Protein AF-A0A2T0M554-F1 (afdb_monomer)

Foldseek 3Di:
DDDPPDDDDPQDPVSVVVVVVVVVVVVVVVVLLVVLCVVDVVSPPDDDDPVCVVVVSVVSVVVVVVVVVVVVVVVCCVVVVD

Mean predicted aligned error: 12.5 Å

pLDDT: mean 73.06, std 10.74, range [35.84, 88.06]

Secondary structure (DSSP, 8-state):
------------HHHHHHHHHHHHHHHHHHHHHHHHHHH-GGGGG----HHHHHHHHHHHHHHHHHHHHHHHHHHHHHHH--

Solvent-accessible surface area (backbone atoms only — not comparable to full-atom values): 4968 Å² total; per-residue (Å²): 132,86,84,75,82,73,76,84,68,83,69,50,71,67,53,50,52,51,51,50,52,52,50,53,54,46,52,55,51,52,53,54,49,50,53,50,36,70,75,35,69,76,53,72,76,66,82,64,61,79,82,55,44,57,59,52,51,52,52,52,50,54,51,50,51,53,53,49,51,49,52,52,51,54,49,49,48,72,72,64,68,124

Organism: NCBI:txid1291556

Structure (mmCIF, N/CA/C/O backbone):
data_AF-A0A2T0M554-F1
#
_entry.id   AF-A0A2T0M554-F1
#
loop_
_atom_site.group_PDB
_atom_site.id
_atom_site.type_symbol
_atom_site.label_atom_id
_atom_site.label_alt_id
_atom_site.label_comp_id
_atom_site.label_asym_id
_atom_site.label_entity_id
_atom_site.label_seq_id
_atom_site.pdbx_PDB_ins_code
_atom_site.Cartn_x
_atom_site.Cartn_y
_atom_site.Cartn_z
_atom_site.occupancy
_atom_site.B_iso_or_equiv
_atom_site.auth_seq_id
_atom_site.auth_comp_id
_atom_site.auth_asym_id
_atom_site.auth_atom_id
_atom_site.pdbx_PDB_model_num
ATOM 1 N N . MET A 1 1 ? -16.356 27.985 -1.857 1.00 35.84 1 MET A N 1
ATOM 2 C CA . MET A 1 1 ? -17.249 27.964 -0.677 1.00 35.84 1 MET A CA 1
ATOM 3 C C . MET A 1 1 ? -16.500 27.319 0.486 1.00 35.84 1 MET A C 1
ATOM 5 O O . MET A 1 1 ? -16.093 26.173 0.322 1.00 35.84 1 MET A O 1
ATOM 9 N N . PRO A 1 2 ? -16.245 28.006 1.611 1.00 51.59 2 PRO A 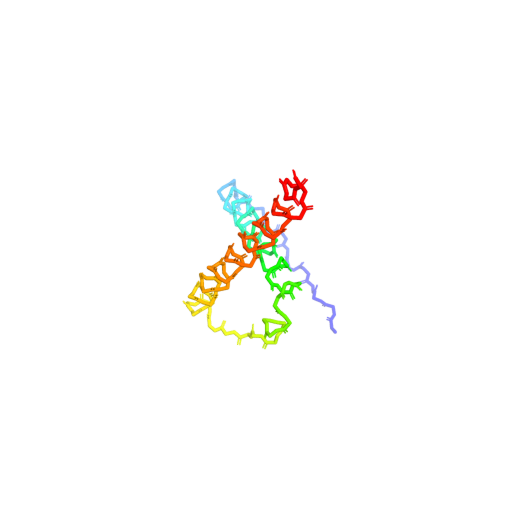N 1
ATOM 10 C CA . PRO A 1 2 ? -15.637 27.369 2.777 1.00 51.59 2 PRO A CA 1
ATOM 11 C C . PRO A 1 2 ? -16.659 26.446 3.461 1.00 51.59 2 PRO A C 1
ATOM 13 O O . PRO A 1 2 ? -17.774 26.859 3.772 1.00 51.59 2 PRO A O 1
ATOM 16 N N . VAL A 1 3 ? -16.293 25.179 3.673 1.00 62.84 3 VAL A N 1
ATOM 17 C CA . VAL A 1 3 ? -17.125 24.208 4.399 1.00 62.84 3 VAL A CA 1
ATOM 18 C C . VAL A 1 3 ? -17.132 24.581 5.881 1.00 62.84 3 VAL A C 1
ATOM 20 O O . VAL A 1 3 ? -16.131 24.431 6.581 1.00 62.84 3 VAL A O 1
ATOM 23 N N . GLN A 1 4 ? -18.272 25.076 6.362 1.00 55.84 4 GLN A N 1
ATOM 24 C CA . GLN A 1 4 ? -18.517 25.324 7.778 1.00 55.84 4 GLN A CA 1
ATOM 25 C C . GLN A 1 4 ? -18.519 23.985 8.527 1.00 55.84 4 GLN A C 1
ATOM 27 O O . GLN A 1 4 ? -19.356 23.119 8.259 1.00 55.84 4 GLN A O 1
ATOM 32 N N . LYS A 1 5 ? -17.584 23.796 9.469 1.00 59.44 5 LYS A N 1
ATOM 33 C CA . LYS A 1 5 ? -17.620 22.652 10.389 1.00 59.44 5 LYS A CA 1
ATOM 34 C C . LYS A 1 5 ? -18.822 22.826 11.316 1.00 59.44 5 LYS A C 1
ATOM 36 O O . LYS A 1 5 ? -18.739 23.529 12.319 1.00 59.44 5 LYS A O 1
ATOM 41 N N . ARG A 1 6 ? -19.957 22.228 10.942 1.00 53.19 6 ARG A N 1
ATOM 42 C CA . ARG A 1 6 ? -21.131 22.126 11.819 1.00 53.19 6 ARG A CA 1
ATOM 43 C C . ARG A 1 6 ? -20.711 21.395 13.095 1.00 53.19 6 ARG A C 1
ATOM 45 O O . ARG A 1 6 ? -19.905 20.470 13.021 1.00 53.19 6 ARG A O 1
ATOM 52 N N . GLY A 1 7 ? -21.192 21.907 14.228 1.00 52.94 7 GLY A N 1
ATOM 53 C CA . GLY A 1 7 ? -20.654 21.701 15.572 1.00 52.94 7 GLY A CA 1
ATOM 54 C C . GLY A 1 7 ? -20.145 20.291 15.857 1.00 52.94 7 GLY A C 1
ATOM 55 O O . GLY A 1 7 ? -20.784 19.299 15.515 1.00 52.94 7 GLY A O 1
ATOM 56 N N . GLN A 1 8 ? -18.980 20.221 16.501 1.00 57.47 8 GLN A N 1
ATOM 57 C CA . GLN A 1 8 ? -18.457 18.985 17.070 1.00 57.47 8 GLN A CA 1
ATOM 58 C C . GLN A 1 8 ? -19.429 18.511 18.154 1.00 57.47 8 GLN A C 1
ATOM 60 O O . GLN A 1 8 ? -19.324 18.908 19.312 1.00 57.47 8 GLN A O 1
ATOM 65 N N . ALA A 1 9 ? -20.396 17.676 17.774 1.00 63.97 9 ALA A N 1
ATOM 66 C CA . ALA A 1 9 ? -21.069 16.821 18.733 1.00 63.97 9 ALA A CA 1
ATOM 67 C C . ALA A 1 9 ? -19.970 16.057 19.483 1.00 63.97 9 ALA A C 1
ATOM 69 O O . ALA A 1 9 ? -19.071 15.503 18.843 1.00 63.97 9 ALA A O 1
ATOM 70 N N . ARG A 1 10 ? -19.995 16.098 20.822 1.00 59.72 10 ARG A N 1
ATOM 71 C CA . ARG A 1 10 ? -19.070 15.336 21.672 1.00 59.72 10 ARG A CA 1
ATOM 72 C C . ARG A 1 10 ? -19.143 13.880 21.214 1.00 59.72 10 ARG A C 1
ATOM 74 O O . AR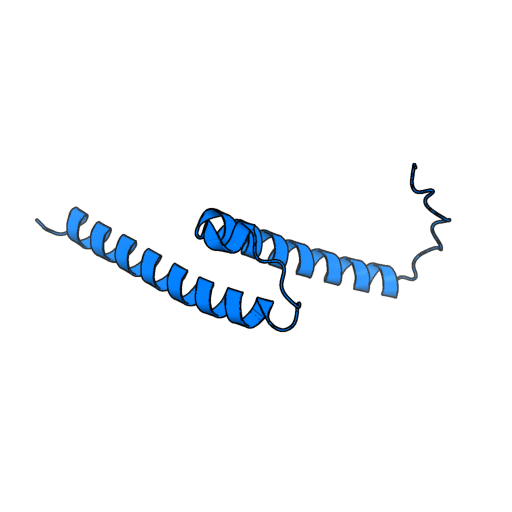G A 1 10 ? -20.175 13.240 21.391 1.00 59.72 10 ARG A O 1
ATOM 81 N N . LEU A 1 11 ? -18.091 13.411 20.547 1.00 64.31 11 LEU A N 1
ATOM 82 C CA . LEU A 1 11 ? -17.999 12.035 20.082 1.00 64.31 11 LEU A CA 1
ATOM 83 C C . LEU A 1 11 ? -18.059 11.142 21.324 1.00 64.31 11 LEU A C 1
ATOM 85 O O . LEU A 1 11 ? -17.285 11.348 22.259 1.00 64.31 11 LEU A O 1
ATOM 89 N N . SER A 1 12 ? -18.988 10.186 21.345 1.00 73.81 12 SER A N 1
ATOM 90 C CA . SER A 1 12 ? -18.980 9.135 22.368 1.00 73.81 12 SER A CA 1
ATOM 91 C C . SER A 1 12 ? -17.638 8.390 22.321 1.00 73.81 12 SER A C 1
ATOM 93 O O . SER A 1 12 ? -16.990 8.353 21.268 1.00 73.81 12 SER A O 1
ATOM 95 N N . ASP A 1 13 ? -17.222 7.777 23.428 1.00 78.38 13 ASP A N 1
ATOM 96 C CA . ASP A 1 13 ? -15.980 6.993 23.499 1.00 78.38 13 ASP A CA 1
ATOM 97 C C . ASP A 1 13 ? -15.925 5.913 22.396 1.00 78.38 13 ASP A C 1
ATOM 99 O O . ASP A 1 13 ? -14.923 5.766 21.691 1.00 78.38 13 ASP A O 1
ATOM 103 N N . ASP A 1 14 ? -17.073 5.293 22.100 1.00 78.44 14 ASP A N 1
ATOM 104 C CA . ASP A 1 14 ? -17.242 4.335 21.001 1.00 78.44 14 ASP A CA 1
ATOM 105 C C . ASP A 1 14 ? -16.952 4.947 19.624 1.00 78.44 14 ASP A C 1
ATOM 107 O O . ASP A 1 14 ? -16.322 4.328 18.763 1.00 78.44 14 ASP A O 1
ATOM 111 N N . GLN A 1 15 ? -17.376 6.193 19.400 1.00 80.00 15 GLN A N 1
ATOM 112 C CA . GLN A 1 15 ? -17.129 6.897 18.142 1.00 80.00 15 GLN A CA 1
ATOM 113 C C . GLN A 1 15 ? -15.659 7.305 18.020 1.00 80.00 15 GLN A C 1
ATOM 115 O O . GLN A 1 15 ? -15.112 7.315 16.914 1.00 80.00 15 GLN A O 1
ATOM 120 N N . HIS A 1 16 ? -14.999 7.629 19.133 1.00 81.62 16 HIS A N 1
ATOM 121 C CA . HIS A 1 16 ? -13.559 7.868 19.159 1.00 81.62 16 HIS A CA 1
ATOM 122 C C . HIS A 1 16 ? -12.779 6.599 18.819 1.00 81.62 16 HIS A C 1
ATOM 124 O O . HIS A 1 16 ? -11.905 6.636 17.947 1.00 81.62 16 HIS A O 1
ATOM 130 N N . THR A 1 17 ? -13.138 5.477 19.438 1.00 84.12 17 THR A N 1
ATOM 131 C CA . THR A 1 17 ? -12.528 4.170 19.190 1.00 84.12 17 THR A CA 1
ATOM 132 C C . THR A 1 17 ? -12.739 3.726 17.744 1.00 84.12 17 THR A C 1
ATOM 134 O O . THR A 1 17 ? -11.768 3.420 17.046 1.00 84.12 17 THR A O 1
ATOM 137 N N . TYR A 1 18 ? -13.969 3.811 17.234 1.00 84.69 18 TYR A N 1
ATOM 138 C CA . TYR A 1 18 ? -14.283 3.498 15.841 1.00 84.69 18 TYR A CA 1
ATOM 139 C C . TYR A 1 18 ? -13.484 4.361 14.856 1.00 84.69 18 TYR A C 1
ATOM 141 O O . TYR A 1 18 ? -12.851 3.846 13.933 1.00 84.69 18 TYR A O 1
ATOM 149 N N . ASN A 1 19 ? -13.438 5.680 15.070 1.00 85.75 19 ASN A N 1
ATOM 150 C CA . ASN A 1 19 ? -12.680 6.581 14.203 1.00 85.75 19 ASN A CA 1
ATOM 151 C C . ASN A 1 19 ? -11.170 6.327 14.266 1.00 85.75 19 ASN A C 1
ATOM 153 O O . ASN A 1 19 ? -10.483 6.501 13.257 1.00 85.75 19 ASN A O 1
ATOM 157 N N . LYS A 1 20 ? -10.641 5.916 15.423 1.00 86.50 20 LYS A N 1
ATOM 158 C CA . LYS A 1 20 ? -9.228 5.556 15.583 1.00 86.50 20 LYS A CA 1
ATOM 159 C C . LYS A 1 20 ? -8.884 4.314 14.762 1.00 86.50 20 LYS A C 1
ATOM 161 O O . LYS A 1 20 ? -7.913 4.346 14.008 1.00 86.50 20 LYS A O 1
ATOM 166 N N . VAL A 1 21 ? -9.714 3.272 14.839 1.00 88.06 21 VAL A N 1
ATOM 167 C CA . VAL A 1 21 ? -9.561 2.051 14.029 1.00 88.06 21 VAL A CA 1
ATOM 168 C C . VAL A 1 21 ? -9.683 2.370 12.540 1.00 88.06 21 VAL A C 1
ATOM 170 O O . VAL A 1 21 ? -8.814 1.997 11.753 1.00 88.06 21 VAL A O 1
ATOM 173 N N . LEU A 1 22 ? -10.703 3.138 12.151 1.00 85.50 22 LEU A N 1
ATOM 174 C CA . LEU A 1 22 ? -10.923 3.533 10.761 1.00 85.50 22 LEU A CA 1
ATOM 175 C C . LEU A 1 22 ? -9.739 4.326 10.190 1.00 85.50 22 LEU A C 1
ATOM 177 O O . LEU A 1 22 ? -9.337 4.102 9.050 1.00 85.50 22 LEU A O 1
ATOM 181 N N . ARG A 1 23 ? -9.159 5.244 10.972 1.00 80.69 23 ARG A N 1
ATOM 182 C CA . ARG A 1 23 ? -7.964 6.005 10.578 1.00 80.69 23 ARG A CA 1
ATOM 183 C C . ARG A 1 23 ? -6.739 5.112 10.418 1.00 80.69 23 ARG A C 1
ATOM 185 O O . ARG A 1 23 ? -6.014 5.284 9.444 1.00 80.69 23 ARG A O 1
ATOM 192 N N . GLY A 1 24 ? -6.531 4.160 11.328 1.00 82.88 24 GLY A N 1
ATOM 193 C CA . GLY A 1 24 ? -5.447 3.181 11.217 1.00 82.88 24 GLY A CA 1
ATOM 194 C C . GLY A 1 24 ? -5.567 2.341 9.945 1.00 82.88 24 GLY A C 1
ATOM 195 O O . GLY A 1 24 ? -4.614 2.242 9.176 1.00 82.88 24 GLY A O 1
ATOM 196 N N . LEU A 1 25 ? -6.769 1.827 9.666 1.00 83.19 25 LEU A N 1
ATOM 197 C CA . LEU A 1 25 ? -7.046 1.056 8.455 1.00 83.19 25 LEU A CA 1
ATOM 198 C C . LEU A 1 25 ? -6.830 1.884 7.178 1.00 83.19 25 LEU A C 1
ATOM 200 O O . LEU A 1 25 ? -6.231 1.396 6.220 1.00 83.19 25 LEU A O 1
ATOM 204 N N . ARG A 1 26 ? -7.272 3.149 7.167 1.00 79.50 26 ARG A N 1
ATOM 205 C CA . ARG A 1 26 ? -7.037 4.059 6.035 1.00 79.50 26 ARG A CA 1
ATOM 206 C C . ARG A 1 26 ? -5.557 4.333 5.813 1.00 79.50 26 ARG A C 1
ATOM 208 O O . ARG A 1 26 ? -5.132 4.264 4.672 1.00 79.50 26 ARG A O 1
ATOM 215 N N . GLY A 1 27 ? -4.779 4.569 6.870 1.00 80.06 27 GLY A N 1
ATOM 216 C CA . GLY A 1 27 ? -3.339 4.810 6.742 1.00 80.06 27 GLY A CA 1
ATOM 217 C C . GLY A 1 27 ? -2.600 3.634 6.094 1.00 80.06 27 GLY A C 1
ATOM 218 O O . GLY A 1 27 ? -1.777 3.836 5.205 1.00 80.06 27 GLY A O 1
ATOM 219 N N . VAL A 1 28 ? -2.950 2.398 6.467 1.00 77.25 28 VAL A N 1
ATOM 220 C CA . VAL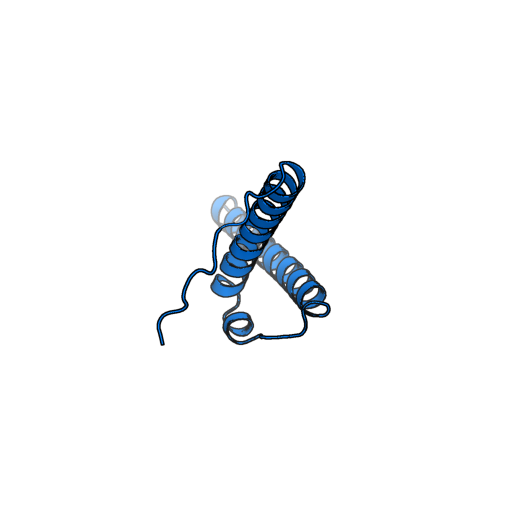 A 1 28 ? -2.399 1.188 5.830 1.00 77.25 28 VAL A CA 1
ATOM 221 C C . VAL A 1 28 ? -2.824 1.091 4.361 1.00 77.25 28 VAL A C 1
ATOM 223 O O . VAL A 1 28 ? -1.994 0.815 3.495 1.00 77.25 28 VAL A O 1
ATOM 226 N N . GLY A 1 29 ? -4.097 1.364 4.060 1.00 75.88 29 GLY A N 1
ATOM 227 C CA . GLY A 1 29 ? -4.610 1.360 2.687 1.00 75.88 29 GLY A CA 1
ATOM 228 C C . GLY A 1 29 ? -3.974 2.432 1.795 1.00 75.88 29 GLY A C 1
ATOM 229 O O . GLY A 1 29 ? -3.599 2.148 0.660 1.00 75.88 29 GLY A O 1
ATOM 230 N N . GLU A 1 30 ? -3.802 3.650 2.309 1.00 81.00 30 GLU A N 1
ATOM 231 C CA . GLU A 1 30 ? -3.146 4.764 1.617 1.00 81.00 30 GLU A C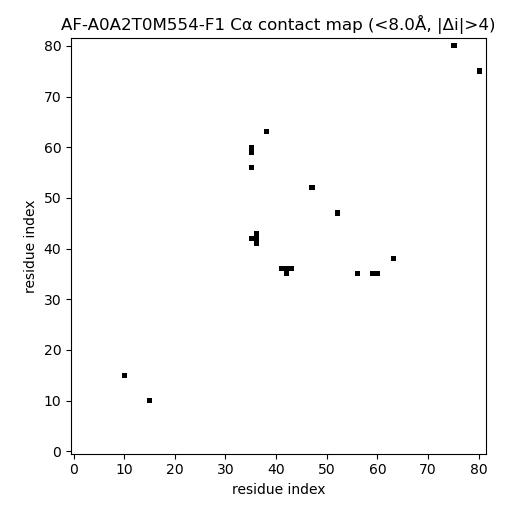A 1
ATOM 232 C C . GLU A 1 30 ? -1.667 4.462 1.355 1.00 81.00 30 GLU A C 1
ATOM 234 O O . GLU A 1 30 ? -1.193 4.688 0.243 1.00 81.00 30 GLU A O 1
ATOM 239 N N . GLY A 1 31 ? -0.959 3.886 2.333 1.00 78.38 31 GLY A N 1
ATOM 240 C CA . GLY A 1 31 ? 0.437 3.471 2.182 1.00 78.38 31 GLY A CA 1
ATOM 241 C C . GLY A 1 31 ? 0.623 2.381 1.123 1.00 78.38 31 GLY A C 1
ATOM 242 O O . GLY A 1 31 ? 1.478 2.50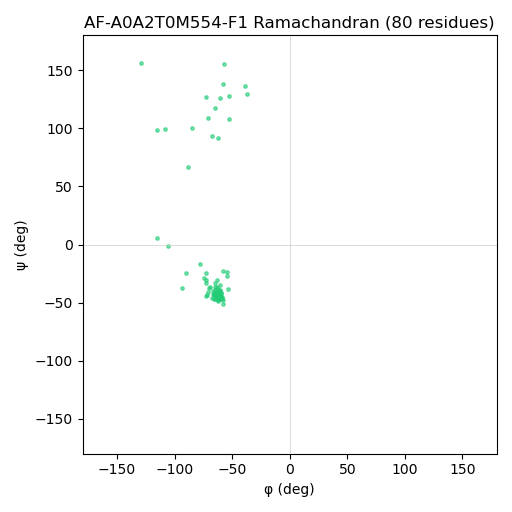7 0.246 1.00 78.38 31 GLY A O 1
ATOM 243 N N . ALA A 1 32 ? -0.223 1.346 1.140 1.00 76.88 32 ALA A N 1
ATOM 244 C CA . ALA A 1 32 ? -0.217 0.309 0.109 1.00 76.88 32 ALA A CA 1
ATOM 245 C C . ALA A 1 32 ? -0.543 0.884 -1.280 1.00 76.88 32 ALA A C 1
ATOM 247 O O . ALA A 1 32 ? 0.114 0.550 -2.266 1.00 76.88 32 ALA A O 1
ATOM 248 N N . ASN A 1 33 ? -1.517 1.795 -1.364 1.00 77.50 33 ASN A N 1
ATOM 249 C CA . ASN A 1 33 ? -1.868 2.455 -2.617 1.00 77.50 33 ASN A CA 1
ATOM 250 C C . ASN A 1 33 ? -0.729 3.340 -3.144 1.00 77.50 33 ASN A C 1
ATOM 252 O O . ASN A 1 33 ? -0.470 3.346 -4.345 1.00 77.50 33 ASN A O 1
ATOM 256 N N . ALA A 1 34 ? -0.022 4.057 -2.267 1.00 80.75 34 ALA A N 1
ATOM 257 C CA . ALA A 1 34 ? 1.133 4.863 -2.646 1.00 80.75 34 ALA A CA 1
ATOM 258 C C . ALA A 1 34 ? 2.246 3.992 -3.243 1.00 80.75 34 ALA A C 1
ATOM 260 O O . ALA A 1 34 ? 2.737 4.306 -4.326 1.00 80.75 34 ALA A O 1
ATOM 261 N N . LEU A 1 35 ? 2.576 2.866 -2.599 1.00 81.19 35 LEU A N 1
ATOM 262 C CA . LEU A 1 35 ? 3.572 1.916 -3.102 1.00 81.19 35 LEU A CA 1
ATOM 263 C C . LEU A 1 35 ? 3.190 1.397 -4.496 1.00 81.19 35 LEU A C 1
ATOM 265 O O . LEU A 1 35 ? 3.963 1.521 -5.440 1.00 81.19 35 LEU A O 1
ATOM 269 N N . LEU A 1 36 ? 1.958 0.908 -4.652 1.00 80.50 36 LEU A N 1
ATOM 270 C CA . LEU A 1 36 ? 1.467 0.381 -5.927 1.00 80.50 36 LEU A CA 1
ATOM 271 C C . LEU A 1 36 ? 1.406 1.439 -7.031 1.00 80.50 36 LEU A C 1
ATOM 273 O O . LEU A 1 36 ? 1.673 1.140 -8.189 1.00 80.50 36 LEU A O 1
ATOM 277 N N . THR A 1 37 ? 1.061 2.676 -6.688 1.00 78.00 37 THR A N 1
ATOM 278 C CA . THR A 1 37 ? 0.965 3.789 -7.640 1.00 78.00 37 THR A CA 1
ATOM 279 C C . THR A 1 37 ? 2.345 4.271 -8.102 1.00 78.00 37 THR A C 1
ATOM 281 O O . THR A 1 37 ? 2.482 4.739 -9.237 1.00 78.00 37 THR A O 1
ATOM 284 N N . VAL A 1 38 ? 3.364 4.154 -7.242 1.00 81.69 38 VAL A N 1
ATOM 285 C CA . VAL A 1 38 ? 4.770 4.417 -7.584 1.00 81.69 38 VAL A CA 1
ATOM 286 C C . VAL A 1 38 ? 5.323 3.309 -8.481 1.00 81.69 38 VAL A C 1
ATOM 288 O O . VAL A 1 38 ? 5.957 3.624 -9.485 1.00 81.69 38 VAL A O 1
ATOM 291 N N . THR A 1 39 ? 5.039 2.039 -8.178 1.00 77.00 39 THR A N 1
ATOM 292 C CA . THR A 1 39 ? 5.510 0.899 -8.983 1.00 77.00 39 THR A CA 1
ATOM 293 C C . THR A 1 39 ? 4.772 0.791 -10.322 1.00 77.00 39 THR A C 1
ATOM 295 O O . THR A 1 39 ? 5.390 0.630 -11.371 1.00 77.00 39 THR A O 1
ATOM 298 N N . PHE A 1 40 ? 3.446 0.949 -10.331 1.00 76.88 40 PHE A N 1
ATOM 299 C CA . PHE A 1 40 ? 2.616 0.776 -11.522 1.00 76.88 40 PHE A CA 1
ATOM 300 C C . PHE A 1 40 ? 1.958 2.092 -11.943 1.00 76.88 40 PHE A C 1
ATOM 302 O O . PHE A 1 40 ? 0.874 2.462 -11.484 1.00 76.88 40 PHE A O 1
ATOM 309 N N . LYS A 1 41 ? 2.556 2.769 -12.933 1.00 79.94 41 LYS A N 1
ATOM 310 C CA . LYS A 1 41 ? 2.016 4.010 -13.527 1.00 79.94 41 LYS A CA 1
ATOM 311 C C . LYS A 1 41 ? 0.576 3.859 -14.043 1.00 79.94 41 LYS A C 1
ATOM 313 O O . LYS A 1 41 ? -0.172 4.836 -14.049 1.00 79.94 41 LYS A O 1
ATOM 318 N N . ALA A 1 42 ? 0.178 2.645 -14.432 1.00 76.88 42 ALA A N 1
ATOM 319 C CA . ALA A 1 42 ? -1.181 2.317 -14.859 1.00 76.88 42 ALA A CA 1
ATOM 320 C C . ALA A 1 42 ? -2.232 2.505 -13.746 1.00 76.88 42 ALA A C 1
ATOM 322 O O . ALA A 1 42 ? -3.365 2.878 -14.042 1.00 76.88 42 ALA A O 1
ATOM 323 N N . LEU A 1 43 ? -1.862 2.327 -12.471 1.00 74.06 43 LEU A N 1
ATOM 324 C CA . LEU A 1 43 ? -2.786 2.431 -11.336 1.00 74.06 43 LEU A CA 1
ATOM 325 C C . LEU A 1 43 ? -3.111 3.884 -10.945 1.00 74.06 43 LEU A C 1
ATOM 327 O O . LEU A 1 43 ? -4.149 4.129 -10.339 1.00 74.06 43 LEU A O 1
ATOM 331 N N . ARG A 1 44 ? -2.318 4.875 -11.388 1.00 76.38 44 ARG A N 1
ATOM 332 C CA . ARG A 1 44 ? -2.534 6.314 -11.095 1.00 76.38 44 ARG A CA 1
ATOM 333 C C . ARG A 1 44 ? -3.884 6.874 -11.549 1.00 76.38 44 ARG A C 1
ATOM 335 O O . ARG A 1 44 ? -4.285 7.925 -11.059 1.00 76.38 44 ARG A O 1
ATOM 342 N N . ARG A 1 45 ? -4.549 6.244 -12.523 1.00 73.50 45 ARG A N 1
ATOM 343 C CA . ARG A 1 45 ? -5.826 6.718 -13.100 1.00 73.50 45 ARG A CA 1
ATOM 344 C C . ARG A 1 45 ? -6.994 5.770 -12.833 1.00 73.50 45 ARG A C 1
ATOM 346 O O . ARG A 1 45 ? -8.082 5.988 -13.358 1.00 73.50 45 ARG A O 1
ATOM 353 N N . VAL A 1 46 ? -6.779 4.721 -12.043 1.00 68.19 46 VAL A N 1
ATOM 354 C CA . VAL A 1 46 ? -7.813 3.734 -11.741 1.00 68.19 46 VAL A CA 1
ATOM 355 C C . VAL A 1 46 ? -8.650 4.245 -10.571 1.00 68.19 46 VAL A C 1
ATOM 357 O O . VAL A 1 46 ? -8.257 4.142 -9.416 1.00 68.19 46 VAL A O 1
ATOM 360 N N . SER A 1 47 ? -9.819 4.803 -10.881 1.00 62.75 47 SER A N 1
ATOM 361 C CA . SER A 1 47 ? -10.890 5.025 -9.908 1.00 62.75 47 SER A CA 1
ATOM 362 C C . SER A 1 47 ? -11.990 4.021 -10.231 1.00 62.75 47 SER A C 1
ATOM 364 O O . SER A 1 47 ? -12.713 4.174 -11.212 1.00 62.75 47 SER A O 1
ATOM 366 N N . LEU A 1 48 ? -12.029 2.917 -9.489 1.00 57.06 48 LEU A N 1
ATOM 367 C CA . LEU A 1 48 ? -13.000 1.844 -9.682 1.00 57.06 48 LEU A CA 1
ATOM 368 C C . LEU A 1 48 ? -13.670 1.515 -8.357 1.00 57.06 48 LEU A C 1
ATOM 370 O O . LEU A 1 48 ? -13.116 1.763 -7.287 1.00 57.06 48 LEU A O 1
ATOM 374 N N . ASP A 1 49 ? -14.868 0.953 -8.482 1.00 62.88 49 ASP A N 1
ATOM 375 C CA . ASP A 1 49 ? -15.700 0.460 -7.395 1.00 62.88 49 ASP A CA 1
ATOM 376 C C . ASP A 1 49 ? -14.860 -0.196 -6.264 1.00 62.88 49 ASP A C 1
ATOM 378 O O . ASP A 1 49 ? -14.014 -1.057 -6.558 1.00 62.88 49 ASP A O 1
ATOM 382 N N . PRO A 1 50 ? -15.067 0.184 -4.983 1.00 62.47 50 PRO A N 1
ATOM 383 C CA . PRO A 1 50 ? -14.317 -0.347 -3.841 1.00 62.47 50 PRO A CA 1
ATOM 384 C C . PRO A 1 50 ? -14.338 -1.878 -3.714 1.00 62.47 50 PRO A C 1
ATOM 386 O O . PRO A 1 50 ? -13.421 -2.455 -3.139 1.00 62.47 50 PRO A O 1
ATOM 389 N N . TRP A 1 51 ? -15.337 -2.561 -4.270 1.00 67.81 51 TRP A N 1
ATOM 390 C CA . TRP A 1 51 ? -15.404 -4.022 -4.307 1.00 67.81 51 TRP A CA 1
ATOM 391 C C . TRP A 1 51 ? -14.442 -4.624 -5.339 1.00 67.81 51 TRP A C 1
ATOM 393 O O . TRP A 1 51 ? -13.940 -5.734 -5.160 1.00 67.81 51 TRP A O 1
ATOM 403 N N . ARG A 1 52 ? -14.135 -3.892 -6.417 1.00 68.81 52 ARG A N 1
ATOM 404 C CA . ARG A 1 52 ? -13.219 -4.333 -7.484 1.00 68.81 52 ARG A CA 1
ATOM 405 C C . ARG A 1 52 ? -11.769 -3.939 -7.225 1.00 68.81 52 ARG A C 1
ATOM 407 O O . ARG A 1 52 ? -10.870 -4.626 -7.713 1.00 68.81 52 ARG A O 1
ATOM 414 N N . ILE A 1 53 ? -11.526 -2.884 -6.441 1.00 78.25 53 ILE A N 1
ATOM 415 C CA . ILE A 1 53 ? -10.163 -2.423 -6.133 1.00 78.25 53 ILE A CA 1
ATOM 416 C C . ILE A 1 53 ? -9.341 -3.506 -5.420 1.00 78.25 53 ILE A C 1
ATOM 418 O O . ILE A 1 53 ? -8.162 -3.664 -5.720 1.00 78.25 53 ILE A O 1
ATOM 422 N N . GLY A 1 54 ? -9.970 -4.327 -4.568 1.00 75.56 54 GLY A N 1
ATOM 423 C CA . GLY A 1 54 ? -9.294 -5.424 -3.868 1.00 75.56 54 GLY A CA 1
ATOM 424 C C . GLY A 1 54 ? -8.689 -6.463 -4.819 1.00 75.56 54 GLY A C 1
ATOM 425 O O . GLY A 1 54 ? -7.558 -6.903 -4.618 1.00 75.56 54 GLY A O 1
ATOM 426 N N . GLN A 1 55 ? -9.391 -6.793 -5.907 1.00 81.12 55 GLN A N 1
ATOM 427 C CA . GLN A 1 55 ? -8.901 -7.747 -6.909 1.00 81.12 55 GLN A CA 1
ATOM 428 C C . GLN A 1 55 ? -7.724 -7.179 -7.713 1.00 81.12 55 GLN A C 1
ATOM 430 O O 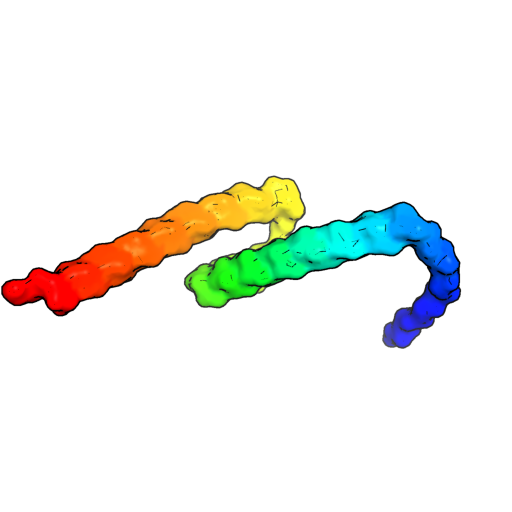. GLN A 1 55 ? -6.771 -7.899 -8.005 1.00 81.12 55 GLN A O 1
ATOM 435 N N . ILE A 1 56 ? -7.760 -5.880 -8.023 1.00 80.19 56 ILE A N 1
ATOM 436 C CA . ILE A 1 56 ? -6.671 -5.178 -8.717 1.00 80.19 56 ILE A CA 1
ATOM 437 C C . ILE A 1 56 ? -5.433 -5.104 -7.822 1.00 80.19 56 ILE A C 1
ATOM 439 O O . ILE A 1 56 ? -4.338 -5.430 -8.270 1.00 80.19 56 ILE A O 1
ATOM 443 N N . VAL A 1 57 ? -5.610 -4.743 -6.548 1.00 78.25 57 VAL A N 1
ATOM 444 C CA . VAL A 1 57 ? -4.533 -4.708 -5.550 1.00 78.25 57 VAL A CA 1
ATOM 445 C C . VAL A 1 57 ? -3.899 -6.088 -5.386 1.00 78.25 57 VAL A C 1
ATOM 447 O O . VAL A 1 57 ? -2.677 -6.196 -5.397 1.00 78.25 57 VAL A O 1
ATOM 450 N N . ARG A 1 58 ? -4.701 -7.158 -5.311 1.00 82.81 58 ARG A N 1
ATOM 451 C CA . ARG A 1 58 ? -4.189 -8.533 -5.224 1.00 82.81 58 ARG A CA 1
ATOM 452 C C . ARG A 1 58 ? -3.348 -8.915 -6.444 1.00 82.81 58 ARG A C 1
ATOM 454 O O . ARG A 1 58 ? -2.268 -9.473 -6.276 1.00 82.81 58 ARG A O 1
ATOM 461 N N . ALA A 1 59 ? -3.812 -8.605 -7.654 1.00 84.94 59 ALA A N 1
ATOM 462 C CA . ALA A 1 59 ? -3.049 -8.865 -8.876 1.00 84.94 59 ALA A CA 1
ATOM 463 C C . ALA A 1 59 ? -1.750 -8.041 -8.926 1.00 84.94 59 ALA A C 1
ATOM 465 O O . ALA A 1 59 ? -0.690 -8.577 -9.242 1.00 84.94 59 ALA A O 1
ATOM 466 N N . ALA A 1 60 ? -1.817 -6.762 -8.553 1.00 82.75 60 ALA A N 1
ATOM 467 C CA . ALA A 1 60 ? -0.659 -5.877 -8.512 1.00 82.75 60 ALA A CA 1
ATOM 468 C C . ALA A 1 60 ? 0.378 -6.327 -7.470 1.00 82.75 60 ALA A C 1
ATOM 470 O O . ALA A 1 60 ? 1.571 -6.265 -7.741 1.00 82.75 60 ALA A O 1
ATOM 471 N N . LEU A 1 61 ? -0.054 -6.851 -6.318 1.00 82.38 61 LEU A N 1
ATOM 472 C CA . LEU A 1 61 ? 0.835 -7.439 -5.311 1.00 82.38 61 LEU A CA 1
ATOM 473 C C . LEU A 1 61 ? 1.544 -8.697 -5.821 1.00 82.38 61 LEU A C 1
ATOM 475 O O . LEU A 1 61 ? 2.733 -8.859 -5.570 1.00 82.38 61 LEU A O 1
ATOM 479 N N . VAL A 1 62 ? 0.846 -9.569 -6.557 1.00 86.56 62 VAL A N 1
ATOM 480 C CA . VAL A 1 62 ? 1.472 -10.749 -7.178 1.00 86.56 62 VAL A CA 1
ATOM 481 C C . VAL A 1 62 ? 2.530 -10.321 -8.197 1.00 86.56 62 VAL A C 1
ATOM 483 O O . VAL A 1 62 ? 3.630 -10.865 -8.191 1.00 86.56 62 VAL A O 1
ATOM 486 N N . LEU A 1 63 ? 2.229 -9.327 -9.038 1.00 83.94 63 LEU A N 1
ATOM 487 C CA . LEU A 1 63 ? 3.194 -8.776 -9.996 1.00 83.94 63 LEU A CA 1
ATOM 488 C C . LEU A 1 63 ? 4.399 -8.141 -9.291 1.00 83.94 63 LEU A C 1
ATOM 490 O O . LEU A 1 63 ? 5.534 -8.432 -9.653 1.00 83.94 63 LEU A O 1
ATOM 494 N N . LEU A 1 64 ? 4.153 -7.346 -8.247 1.00 83.44 64 LEU A N 1
ATOM 495 C CA . LEU A 1 64 ? 5.195 -6.707 -7.447 1.00 83.44 64 LEU A CA 1
ATOM 496 C C . LEU A 1 64 ? 6.116 -7.749 -6.801 1.00 83.44 64 LEU A C 1
ATOM 498 O O . LEU A 1 64 ? 7.334 -7.631 -6.880 1.00 83.44 64 LEU A O 1
ATOM 502 N N . TYR A 1 65 ? 5.547 -8.797 -6.203 1.00 84.56 65 TYR A N 1
ATOM 503 C CA . TYR A 1 65 ? 6.322 -9.877 -5.596 1.00 84.56 65 TYR A CA 1
ATOM 504 C C . TYR A 1 65 ? 7.232 -10.563 -6.622 1.00 84.56 65 TYR A C 1
ATOM 506 O O . TYR A 1 65 ? 8.425 -10.709 -6.373 1.00 84.56 65 TYR A O 1
ATOM 514 N N . ARG A 1 66 ? 6.708 -10.887 -7.811 1.00 85.06 66 ARG A N 1
ATOM 515 C CA . ARG A 1 66 ? 7.492 -11.489 -8.903 1.00 85.06 66 ARG A CA 1
ATOM 516 C C . ARG A 1 66 ? 8.638 -10.600 -9.384 1.00 85.06 66 ARG A C 1
ATOM 518 O O . ARG A 1 66 ? 9.732 -11.099 -9.630 1.00 85.06 66 ARG A O 1
ATOM 525 N N . GLU A 1 67 ? 8.397 -9.301 -9.526 1.00 80.00 67 GLU A N 1
ATOM 526 C CA . GLU A 1 67 ? 9.416 -8.343 -9.967 1.00 80.00 67 GLU A CA 1
ATOM 527 C C . GLU A 1 67 ? 10.536 -8.185 -8.925 1.00 80.00 67 GLU A C 1
ATOM 529 O O . GLU A 1 67 ? 11.721 -8.171 -9.271 1.00 80.00 67 GLU A O 1
ATOM 534 N N . HIS A 1 68 ? 10.183 -8.165 -7.635 1.00 80.19 68 HIS A N 1
ATOM 535 C CA . HIS A 1 68 ? 11.159 -8.168 -6.545 1.00 80.19 68 HIS A CA 1
ATOM 536 C C . HIS A 1 68 ? 11.952 -9.478 -6.469 1.00 80.19 68 HIS A C 1
ATOM 538 O O . HIS A 1 68 ? 13.170 -9.427 -6.316 1.00 80.19 68 HIS A O 1
ATOM 544 N N . GLU A 1 69 ? 11.311 -10.640 -6.623 1.00 77.25 69 GLU A N 1
ATOM 545 C CA . GLU A 1 69 ? 12.007 -11.934 -6.682 1.00 77.25 69 GLU A CA 1
ATOM 546 C C . GLU A 1 69 ? 13.016 -11.987 -7.834 1.00 77.25 69 GLU A C 1
ATOM 548 O O . GLU A 1 69 ? 14.161 -12.400 -7.638 1.00 77.25 69 GLU A O 1
ATOM 553 N N . TRP A 1 70 ? 12.620 -11.521 -9.022 1.00 69.00 70 TRP A N 1
ATOM 554 C CA . TRP A 1 70 ? 13.511 -11.465 -10.178 1.00 69.00 70 TRP A CA 1
ATOM 555 C C . TRP A 1 70 ? 14.695 -10.525 -9.935 1.00 69.00 70 TRP A C 1
ATOM 557 O O . TRP A 1 70 ? 15.836 -10.899 -10.193 1.00 69.00 70 TRP A O 1
ATOM 567 N N . THR A 1 71 ? 14.451 -9.348 -9.357 1.00 71.25 71 THR A N 1
ATOM 568 C CA . THR A 1 71 ? 15.507 -8.373 -9.040 1.00 71.25 71 THR A CA 1
ATOM 569 C C . THR A 1 71 ? 16.484 -8.918 -7.997 1.00 71.25 71 THR A C 1
ATOM 571 O O . THR A 1 71 ? 17.699 -8.771 -8.141 1.00 71.25 71 THR A O 1
ATOM 574 N N . ILE A 1 72 ? 15.976 -9.587 -6.960 1.00 67.56 72 ILE A N 1
ATOM 575 C CA . ILE A 1 72 ? 16.795 -10.209 -5.915 1.00 67.56 72 ILE A CA 1
ATOM 576 C C . ILE A 1 72 ? 17.617 -11.359 -6.505 1.00 67.56 72 ILE A C 1
ATOM 578 O O . ILE A 1 72 ? 18.809 -11.446 -6.224 1.00 67.56 72 ILE A O 1
ATOM 582 N N . SER A 1 73 ? 17.026 -12.209 -7.348 1.00 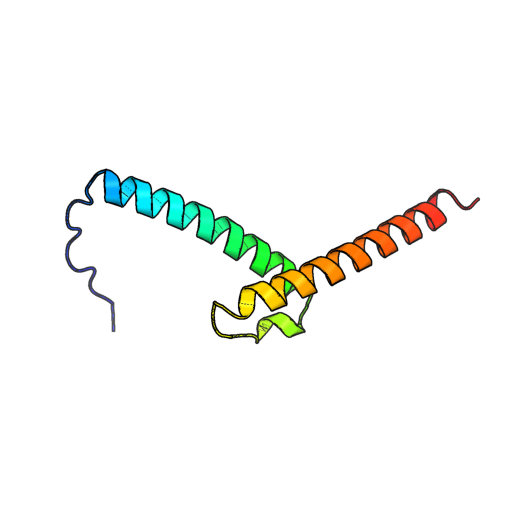65.88 73 SER A N 1
ATOM 583 C CA . SER A 1 73 ? 17.729 -13.315 -8.012 1.00 65.88 73 SER A CA 1
ATOM 584 C C . SER A 1 73 ? 18.794 -12.824 -9.000 1.00 65.88 73 SER A C 1
ATOM 586 O O . SER A 1 73 ? 19.923 -13.314 -8.973 1.00 65.88 73 SER A O 1
ATOM 588 N N . ALA A 1 74 ? 18.483 -11.808 -9.809 1.00 62.81 74 ALA A N 1
ATOM 589 C CA . ALA A 1 74 ? 19.430 -11.186 -10.732 1.00 62.81 74 ALA A CA 1
ATOM 590 C C . ALA A 1 74 ? 20.613 -10.546 -9.986 1.00 62.81 74 ALA A C 1
ATOM 592 O O . ALA A 1 74 ? 21.758 -10.674 -10.414 1.00 62.81 74 ALA A O 1
ATOM 593 N N . SER A 1 75 ? 20.347 -9.924 -8.834 1.00 60.50 75 SER A N 1
ATOM 594 C CA . SER A 1 75 ? 21.376 -9.324 -7.978 1.00 60.50 75 SER A CA 1
ATOM 595 C C . SER A 1 75 ? 22.231 -10.385 -7.275 1.00 60.50 75 SER A C 1
ATOM 597 O O . SER A 1 75 ? 23.446 -10.244 -7.228 1.00 60.50 75 SER A O 1
ATOM 599 N N . HIS A 1 76 ? 21.639 -11.482 -6.785 1.00 60.25 76 HIS A N 1
ATOM 600 C CA . HIS A 1 76 ? 22.399 -12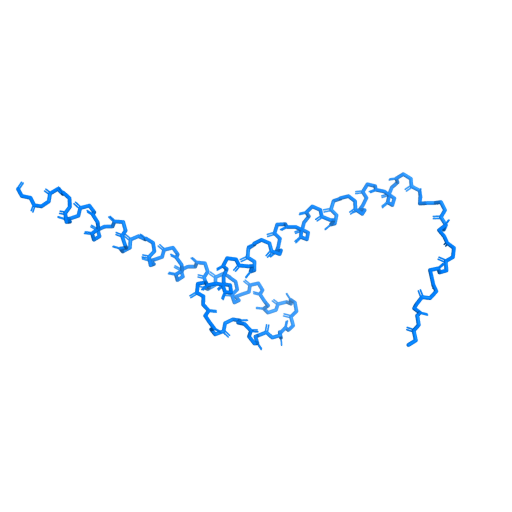.609 -6.224 1.00 60.25 76 HIS A CA 1
ATOM 601 C C . HIS A 1 76 ? 23.300 -13.267 -7.275 1.00 60.25 76 HIS A C 1
ATOM 603 O O . HIS A 1 76 ? 24.448 -13.569 -6.971 1.00 60.25 76 HIS A O 1
ATOM 609 N N . ASN A 1 77 ? 22.830 -13.436 -8.512 1.00 60.75 77 ASN A N 1
ATOM 610 C CA . ASN A 1 77 ? 23.652 -13.992 -9.588 1.00 60.75 77 ASN A CA 1
ATOM 611 C C . ASN A 1 77 ? 24.781 -13.027 -10.011 1.00 60.75 77 ASN A C 1
ATOM 613 O O . ASN A 1 77 ? 25.897 -13.458 -10.262 1.00 60.75 77 ASN A O 1
ATOM 617 N N . ALA A 1 78 ? 24.539 -11.712 -10.013 1.00 64.81 78 ALA A N 1
ATOM 618 C CA . ALA A 1 78 ? 25.570 -10.714 -10.321 1.00 64.81 78 ALA A CA 1
ATOM 619 C C . ALA A 1 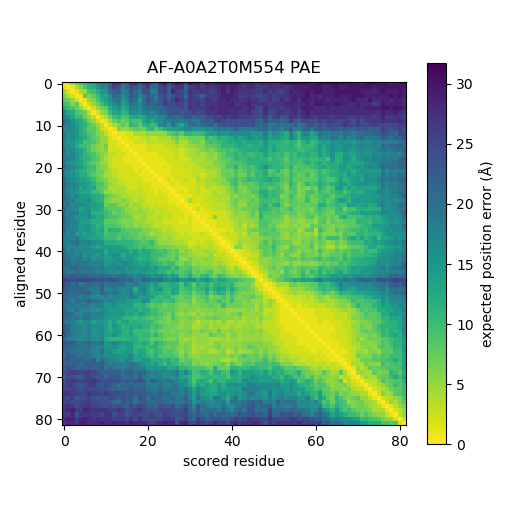78 ? 26.624 -10.526 -9.205 1.00 64.81 78 ALA A C 1
ATOM 621 O O . ALA A 1 78 ? 27.737 -10.076 -9.480 1.00 64.81 78 ALA A O 1
ATOM 622 N N . ILE A 1 79 ? 26.275 -10.839 -7.950 1.00 60.59 79 ILE A N 1
ATOM 623 C CA . ILE A 1 79 ? 27.155 -10.688 -6.778 1.00 60.59 79 ILE A CA 1
ATOM 624 C C . ILE A 1 79 ? 27.918 -11.987 -6.466 1.00 60.59 79 ILE A C 1
ATOM 626 O O . ILE A 1 79 ? 29.081 -11.919 -6.082 1.00 60.59 79 ILE A O 1
ATOM 630 N N . PHE A 1 80 ? 27.288 -13.155 -6.635 1.00 64.06 80 PHE A N 1
ATOM 631 C CA . PHE A 1 80 ? 27.877 -14.470 -6.326 1.00 64.06 80 PHE A CA 1
ATOM 632 C C . PHE A 1 80 ? 28.287 -15.280 -7.567 1.00 64.06 80 PHE A C 1
ATOM 634 O O . PHE A 1 80 ? 28.793 -16.389 -7.426 1.00 64.06 80 PHE A O 1
ATOM 641 N N . GLY A 1 81 ? 28.065 -14.756 -8.773 1.00 59.53 81 GLY A N 1
ATOM 642 C CA . GLY A 1 81 ? 28.486 -15.369 -10.032 1.00 59.53 81 GLY A CA 1
ATOM 643 C C . GLY A 1 81 ? 29.898 -14.956 -10.447 1.00 59.53 81 GLY A C 1
ATOM 644 O O . GLY A 1 81 ? 30.044 -14.270 -11.457 1.00 59.53 81 GLY A O 1
ATOM 645 N N . TYR A 1 82 ? 30.907 -15.380 -9.679 1.00 53.09 82 TYR A N 1
ATOM 646 C CA . TYR A 1 82 ? 32.315 -15.518 -10.088 1.00 53.09 82 TYR A CA 1
ATOM 647 C C . TYR A 1 82 ? 32.903 -16.751 -9.403 1.00 53.09 82 TYR A C 1
ATOM 649 O O . TYR A 1 82 ? 32.737 -16.855 -8.165 1.00 53.09 82 TYR A O 1
#

Sequence (82 aa):
MPVQKRGQARLSDDQHTYNKVLRGLRGVGEGANALLTVTFKALRRVSLDPWRIGQIVRAALVLLYREHEWTISASHNAIFGY

Radius of gyration: 20.29 Å; Cα contacts (8 Å, |Δi|>4): 11; chains: 1; bounding box: 53×44×38 Å

InterPro domains:
  IPR027806 Harbinger transposase-derived nuclease domain [PF13359] (2-63)